Protein AF-A0A2V9S8W5-F1 (afdb_monomer)

Radius of gyration: 25.2 Å; Cα contacts (8 Å, |Δi|>4): 32; chains: 1; bounding box: 40×36×86 Å

Foldseek 3Di:
DDDDDPLNVVCVVLVVVQVVVCVVVVHDDHPDDPDDDDDDDDPPDDPVVVLVVQLCPCCVVVVDVGSLPVPPDPPNPPPPPDPPDDPDDDDDDDDDDD

pLDDT: mean 82.01, std 21.28, range [35.41, 98.25]

Sequence (98 aa):
MEVCSLAEITDAVKGASAHKINKILGRKGKVWQTESFDHVLRCSESLDQKIEYIRQNPVRRGLVSNWEDYSWIWPKQCVEHGTAELRSAGQPGAAVPT

Secondary structure (DSSP, 8-state):
-----HHHHHHHHHHHHHHHHHHHTT--S--S-S-----PPPTTS-HHHHHHHHHHHHHHTTS-SSGGG-TT-SSPP---------------------

Mean predicted aligned error: 11.45 Å

Solvent-accessible surface area (backbone atoms only — not comparable to full-atom values): 6808 Å² total; per-residue (Å²): 130,89,84,81,51,72,65,60,56,50,49,52,53,53,50,58,50,37,54,52,51,27,62,75,69,76,50,87,81,85,75,67,74,88,77,80,92,84,81,85,83,49,94,91,53,59,66,66,62,52,53,49,52,61,48,42,44,46,33,78,69,67,76,36,91,48,46,86,74,42,89,85,53,80,83,64,77,76,76,74,76,71,86,78,78,83,81,84,81,83,83,90,82,81,89,80,91,133

Structure (mmCIF, N/CA/C/O backbone):
data_AF-A0A2V9S8W5-F1
#
_entry.id   AF-A0A2V9S8W5-F1
#
loop_
_atom_site.group_PDB
_atom_site.id
_atom_site.type_symbol
_atom_site.label_atom_id
_atom_site.label_alt_id
_atom_site.label_comp_id
_atom_site.label_asym_id
_atom_site.label_entity_id
_atom_site.label_seq_id
_atom_site.pdbx_PDB_ins_code
_atom_site.Cartn_x
_atom_site.Cartn_y
_atom_site.Cartn_z
_atom_site.occupancy
_atom_site.B_iso_or_equiv
_atom_site.auth_seq_id
_atom_site.auth_comp_id
_atom_site.auth_asym_id
_atom_site.auth_atom_id
_atom_site.pdbx_PDB_model_num
ATOM 1 N N . MET A 1 1 ? 12.820 20.926 6.478 1.00 63.66 1 MET A N 1
ATOM 2 C CA . MET A 1 1 ? 11.902 20.029 5.750 1.00 63.66 1 MET A CA 1
ATOM 3 C C . MET A 1 1 ? 11.835 18.767 6.581 1.00 63.66 1 MET A C 1
ATOM 5 O O . MET A 1 1 ? 12.884 18.194 6.843 1.00 63.66 1 MET A O 1
ATOM 9 N N . GLU A 1 2 ? 10.671 18.449 7.133 1.00 83.38 2 GLU A N 1
ATOM 10 C CA . GLU A 1 2 ? 10.505 17.254 7.963 1.00 83.38 2 GLU A CA 1
ATOM 11 C C . GLU A 1 2 ? 10.548 16.022 7.049 1.00 83.38 2 GLU A C 1
ATOM 13 O O . GLU A 1 2 ? 9.943 16.030 5.976 1.00 83.38 2 GLU A O 1
ATOM 18 N N . VAL A 1 3 ? 11.344 15.017 7.414 1.00 86.81 3 VAL A N 1
ATOM 19 C CA . VAL A 1 3 ? 11.533 13.799 6.617 1.00 86.81 3 VAL A CA 1
ATOM 20 C C . VAL A 1 3 ? 10.692 12.702 7.251 1.00 86.81 3 VAL A C 1
ATOM 22 O O . VAL A 1 3 ? 10.997 12.272 8.357 1.00 86.81 3 VAL A O 1
ATOM 25 N N . CYS A 1 4 ? 9.652 12.252 6.551 1.00 90.75 4 CYS A N 1
ATOM 26 C CA . CYS A 1 4 ? 8.865 11.094 6.967 1.00 90.75 4 CYS A CA 1
ATOM 27 C C . CYS A 1 4 ? 9.476 9.810 6.401 1.00 90.75 4 CYS A C 1
ATOM 29 O O . CYS A 1 4 ? 9.817 9.725 5.218 1.00 90.75 4 CYS A O 1
ATOM 31 N N . SER A 1 5 ? 9.575 8.792 7.241 1.00 93.81 5 SER A N 1
ATOM 32 C CA . SER A 1 5 ? 9.940 7.437 6.852 1.00 93.81 5 SER A CA 1
ATOM 33 C C . SER A 1 5 ? 8.809 6.745 6.082 1.00 93.81 5 SER A C 1
ATOM 35 O O . SER A 1 5 ? 7.626 7.072 6.209 1.00 93.81 5 SER A O 1
ATOM 37 N N . LEU A 1 6 ? 9.164 5.717 5.308 1.00 93.00 6 LEU A N 1
ATOM 38 C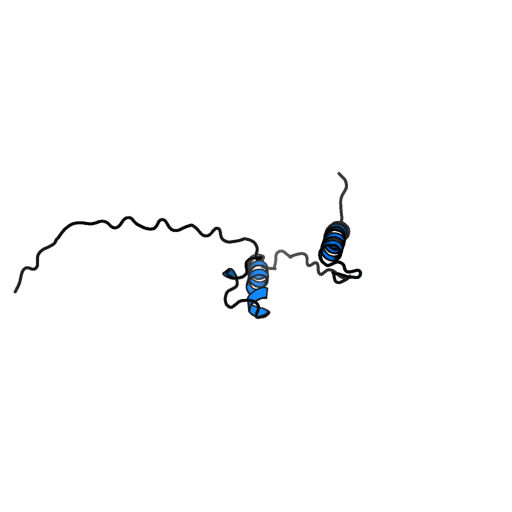 CA . LEU A 1 6 ? 8.184 4.874 4.617 1.00 93.00 6 LEU A CA 1
ATOM 39 C C . LEU A 1 6 ? 7.223 4.179 5.597 1.00 93.00 6 LEU A C 1
ATOM 41 O O . LEU A 1 6 ? 6.046 3.989 5.277 1.00 93.00 6 LEU A O 1
ATOM 45 N N . ALA A 1 7 ? 7.714 3.828 6.787 1.00 92.56 7 ALA A N 1
ATOM 46 C CA . ALA A 1 7 ? 6.916 3.211 7.838 1.00 92.56 7 ALA A CA 1
ATOM 47 C C . ALA A 1 7 ? 5.812 4.159 8.322 1.00 92.56 7 ALA A C 1
ATOM 49 O O . ALA A 1 7 ? 4.650 3.765 8.344 1.00 92.56 7 ALA A O 1
ATOM 50 N N . GLU A 1 8 ? 6.141 5.423 8.605 1.00 94.31 8 GLU A N 1
ATOM 51 C CA . GLU A 1 8 ? 5.162 6.432 9.037 1.00 94.31 8 GLU A CA 1
ATOM 52 C C . GLU A 1 8 ? 4.091 6.683 7.971 1.00 94.31 8 GLU A C 1
ATOM 54 O O . GLU A 1 8 ? 2.900 6.737 8.277 1.00 94.31 8 GLU A O 1
ATOM 59 N N . ILE A 1 9 ? 4.497 6.771 6.701 1.00 94.81 9 ILE A N 1
ATOM 60 C CA . ILE A 1 9 ? 3.565 6.953 5.580 1.00 94.81 9 ILE A CA 1
ATOM 61 C C . ILE A 1 9 ? 2.624 5.747 5.466 1.00 94.81 9 ILE A C 1
ATOM 63 O O . ILE A 1 9 ? 1.407 5.902 5.338 1.00 94.81 9 ILE A O 1
ATOM 67 N N . THR A 1 10 ? 3.178 4.535 5.523 1.00 95.81 10 THR A N 1
ATOM 68 C CA . THR A 1 10 ? 2.398 3.298 5.403 1.00 95.81 10 THR A CA 1
ATOM 69 C C . THR A 1 10 ? 1.428 3.144 6.568 1.00 95.81 10 THR A C 1
ATOM 71 O O . THR A 1 10 ? 0.273 2.768 6.353 1.00 95.81 10 THR A O 1
ATOM 74 N N . ASP A 1 11 ? 1.859 3.472 7.785 1.00 94.19 11 ASP A N 1
ATOM 75 C CA . ASP A 1 11 ? 1.028 3.376 8.982 1.00 94.19 11 ASP A CA 1
ATOM 76 C C . ASP A 1 11 ? -0.115 4.400 8.953 1.00 94.19 11 ASP A C 1
ATOM 78 O O . ASP A 1 11 ? -1.270 4.051 9.207 1.00 94.19 11 ASP A O 1
ATOM 82 N N . ALA A 1 12 ? 0.154 5.626 8.490 1.00 95.56 12 ALA A N 1
ATOM 83 C CA . ALA A 1 12 ? -0.877 6.638 8.275 1.00 95.56 12 ALA A CA 1
ATOM 84 C C . ALA A 1 12 ? -1.941 6.175 7.260 1.00 95.56 12 ALA A C 1
ATOM 86 O O . ALA A 1 12 ? -3.146 6.288 7.516 1.00 95.56 12 ALA A O 1
ATOM 87 N N . VAL A 1 13 ? -1.521 5.600 6.126 1.00 96.75 13 VAL A N 1
ATOM 88 C CA . VAL A 1 13 ? -2.439 5.083 5.096 1.00 96.75 13 VAL A CA 1
ATOM 89 C C . VAL A 1 13 ? -3.250 3.895 5.620 1.00 96.75 13 VAL A C 1
ATOM 91 O O . VAL A 1 13 ? -4.479 3.871 5.469 1.00 96.75 13 VAL A O 1
ATOM 94 N N . LYS A 1 14 ? -2.600 2.914 6.261 1.00 96.44 14 LYS A N 1
ATOM 95 C CA . LYS A 1 14 ? -3.259 1.730 6.836 1.00 96.44 14 LYS A CA 1
ATOM 96 C C . LYS A 1 14 ? -4.242 2.126 7.941 1.00 96.44 14 LYS A C 1
ATOM 98 O O . LYS A 1 14 ? -5.383 1.663 7.926 1.00 96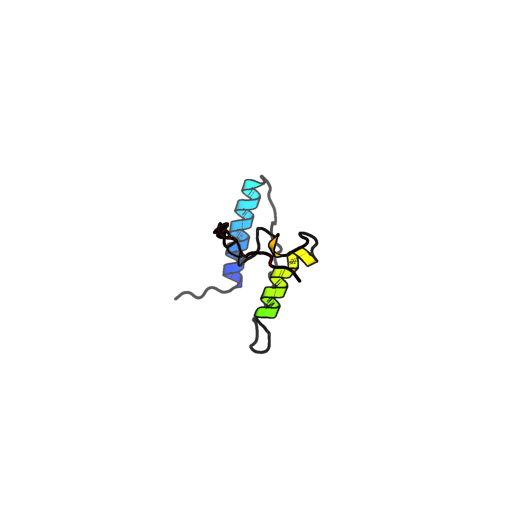.44 14 LYS A O 1
ATOM 103 N N . GLY A 1 15 ? -3.844 3.005 8.858 1.00 96.44 15 GLY A N 1
ATOM 104 C CA . GLY A 1 15 ? -4.678 3.473 9.964 1.00 96.44 15 GLY A CA 1
ATOM 105 C C . GLY A 1 15 ? -5.920 4.211 9.471 1.00 96.44 15 GLY A C 1
ATOM 106 O O . GLY A 1 15 ? -7.050 3.807 9.765 1.00 96.44 15 GLY A O 1
ATOM 107 N N . ALA A 1 16 ? -5.734 5.240 8.639 1.00 97.69 16 ALA A N 1
ATOM 108 C CA . ALA A 1 16 ? -6.841 6.040 8.118 1.00 97.69 16 ALA A CA 1
ATOM 109 C C . ALA A 1 16 ? -7.850 5.196 7.319 1.00 97.69 16 ALA A C 1
ATOM 111 O O . ALA A 1 16 ? -9.066 5.351 7.478 1.00 97.69 16 ALA A O 1
ATOM 112 N N . SER A 1 17 ? -7.362 4.279 6.478 1.00 97.69 17 SER A N 1
ATOM 113 C CA . SER A 1 17 ? -8.225 3.385 5.701 1.00 97.69 17 SER A CA 1
ATOM 114 C C . SER A 1 17 ? -8.930 2.344 6.577 1.00 97.69 17 SER A C 1
ATOM 116 O O . SER A 1 17 ? -10.135 2.154 6.417 1.00 97.69 17 SER A O 1
ATOM 118 N N . ALA A 1 18 ? -8.248 1.730 7.551 1.00 97.69 18 ALA A N 1
ATOM 119 C CA . ALA A 1 18 ? -8.857 0.760 8.463 1.00 97.69 18 ALA A CA 1
ATOM 120 C C . ALA A 1 18 ? -10.007 1.373 9.271 1.00 97.69 18 ALA A C 1
ATOM 122 O O . ALA A 1 18 ? -11.070 0.760 9.387 1.00 97.69 18 ALA A O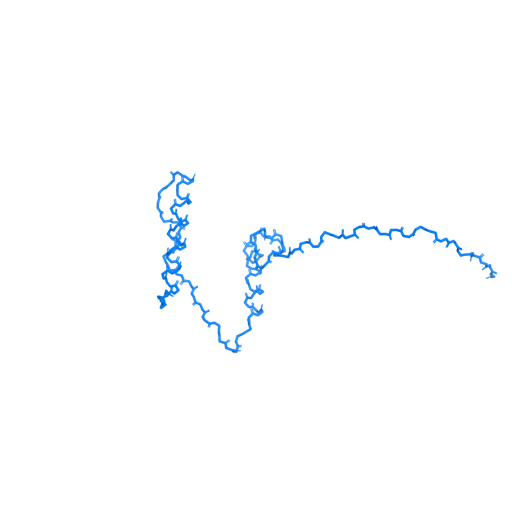 1
ATOM 123 N N . HIS A 1 19 ? -9.832 2.599 9.778 1.00 97.50 19 HIS A N 1
ATOM 124 C CA . HIS A 1 19 ? -10.891 3.316 10.490 1.00 97.50 19 HIS A CA 1
ATOM 125 C C . HIS A 1 19 ? -12.116 3.560 9.604 1.00 97.50 19 HIS A C 1
ATOM 127 O O . HIS A 1 19 ? -13.241 3.280 10.024 1.00 97.50 19 HIS A O 1
ATOM 133 N N . LYS A 1 20 ? -11.910 4.030 8.366 1.00 98.12 20 LYS A N 1
ATOM 134 C CA . LYS A 1 20 ? -13.004 4.263 7.408 1.00 98.12 20 LYS A CA 1
ATOM 135 C C . LYS A 1 20 ? -13.719 2.964 7.033 1.00 98.12 20 LYS A C 1
ATOM 137 O O . LYS A 1 20 ? -14.943 2.919 7.091 1.00 98.12 20 LYS A O 1
ATOM 142 N N . ILE A 1 21 ? -12.971 1.905 6.716 1.00 98.19 21 ILE A N 1
ATOM 143 C CA . ILE A 1 21 ? -13.520 0.590 6.352 1.00 98.19 21 ILE A CA 1
ATOM 144 C C . ILE A 1 21 ? -14.359 0.022 7.498 1.00 98.19 21 ILE A C 1
ATOM 146 O O . ILE A 1 21 ? -15.495 -0.391 7.286 1.00 98.19 21 ILE A O 1
ATOM 150 N N . ASN A 1 22 ? -13.836 0.039 8.724 1.00 98.25 22 ASN A N 1
ATOM 151 C CA . ASN A 1 22 ? -14.559 -0.463 9.891 1.00 98.25 22 ASN A CA 1
ATOM 152 C C . ASN A 1 22 ? -15.835 0.334 10.176 1.00 98.25 22 ASN A C 1
ATOM 154 O O . ASN A 1 22 ? -16.867 -0.264 10.474 1.00 98.25 22 ASN A O 1
ATOM 158 N N . LYS A 1 23 ? -15.790 1.664 10.016 1.00 98.06 23 LYS A N 1
ATOM 159 C CA . LYS A 1 23 ? -16.971 2.524 10.149 1.00 98.06 23 LYS A CA 1
ATOM 160 C C . LYS A 1 23 ? -18.043 2.189 9.107 1.00 98.06 23 LYS A C 1
ATOM 162 O O . LYS A 1 23 ? -19.204 2.070 9.476 1.00 98.06 23 LYS A O 1
ATOM 167 N N . ILE A 1 24 ? -17.659 2.017 7.839 1.00 98.25 24 ILE A N 1
ATOM 168 C CA . ILE A 1 24 ? -18.587 1.683 6.742 1.00 98.25 24 ILE A CA 1
ATOM 169 C C . ILE A 1 24 ? -19.203 0.294 6.941 1.00 98.25 24 ILE A C 1
ATOM 171 O O . ILE A 1 24 ? -20.396 0.116 6.733 1.00 98.25 24 ILE A O 1
ATOM 175 N N . LEU A 1 25 ? -18.403 -0.683 7.374 1.00 98.00 25 LEU A N 1
ATOM 176 C CA . LEU A 1 25 ? -18.847 -2.066 7.562 1.00 98.00 25 LEU A C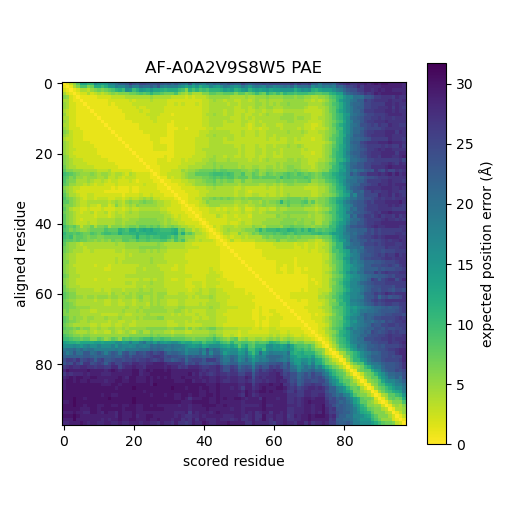A 1
ATOM 177 C C . LEU A 1 25 ? -19.506 -2.327 8.928 1.00 98.00 25 LEU A C 1
ATOM 179 O O . LEU A 1 25 ? -19.858 -3.468 9.213 1.00 98.00 25 LEU A O 1
ATOM 183 N N . GLY A 1 26 ? -19.625 -1.318 9.800 1.00 97.50 26 GLY A N 1
ATOM 184 C CA . GLY A 1 26 ? -20.195 -1.474 11.143 1.00 97.50 26 GLY A CA 1
ATOM 185 C C . GLY A 1 26 ? -19.430 -2.453 12.045 1.00 97.50 26 GLY A C 1
ATOM 186 O O . GLY A 1 26 ? -20.006 -3.008 12.978 1.00 97.50 26 GLY A O 1
ATOM 187 N N . ARG A 1 27 ? -18.139 -2.692 11.777 1.00 96.56 27 ARG A N 1
ATOM 188 C CA . ARG A 1 27 ? -17.318 -3.688 12.486 1.00 96.56 27 ARG A CA 1
ATOM 189 C C . ARG A 1 27 ? -16.162 -3.046 13.248 1.00 96.56 27 ARG A C 1
ATOM 191 O O . ARG A 1 27 ? -15.826 -1.883 13.043 1.00 96.56 27 ARG A O 1
ATOM 198 N N . LYS A 1 28 ? -15.516 -3.825 14.115 1.00 94.19 28 LYS A N 1
ATOM 199 C CA . LYS A 1 28 ? -14.281 -3.448 14.823 1.00 94.19 28 LYS A CA 1
ATOM 200 C C . LYS A 1 28 ? -13.211 -4.514 14.596 1.00 94.19 28 LYS A C 1
ATOM 202 O O . LYS A 1 28 ? -13.541 -5.677 14.390 1.00 94.19 28 LYS A O 1
ATOM 207 N N . GLY A 1 29 ? -11.941 -4.117 14.659 1.00 94.31 29 GLY A N 1
ATOM 208 C CA . GLY A 1 29 ? -10.800 -5.032 14.569 1.00 94.31 29 GLY A CA 1
ATOM 209 C C . GLY A 1 29 ? -9.781 -4.652 13.497 1.00 94.31 29 GLY A C 1
ATOM 210 O O . GLY A 1 29 ? -9.881 -3.602 12.858 1.00 94.31 29 GLY A O 1
ATOM 211 N N . LYS A 1 30 ? -8.776 -5.516 13.324 1.00 95.50 30 LYS A N 1
ATOM 212 C CA . LYS A 1 30 ? -7.703 -5.325 12.342 1.00 95.50 30 LYS A CA 1
ATOM 213 C C . LYS A 1 30 ? -8.240 -5.527 10.923 1.00 95.50 30 LYS A C 1
ATOM 215 O O . LYS A 1 30 ? -8.878 -6.535 10.639 1.00 95.50 30 LYS A O 1
ATOM 220 N N . VAL A 1 31 ? -7.966 -4.562 10.046 1.00 97.38 31 VAL A N 1
ATOM 221 C CA . VAL A 1 31 ? -8.260 -4.661 8.605 1.00 97.38 31 VAL A CA 1
ATOM 222 C C . VAL A 1 31 ? -7.019 -5.093 7.831 1.00 97.38 31 VAL A C 1
ATOM 224 O O . VAL A 1 31 ? -7.107 -5.949 6.958 1.00 97.38 31 VAL A O 1
ATOM 227 N N . TRP A 1 32 ? -5.866 -4.521 8.174 1.00 97.12 32 TRP A N 1
ATOM 228 C CA . TRP A 1 32 ? -4.596 -4.771 7.501 1.00 97.12 32 TRP A CA 1
ATOM 229 C C . TRP A 1 32 ? -3.702 -5.711 8.305 1.00 97.12 32 TRP A C 1
ATOM 231 O O . TRP A 1 32 ?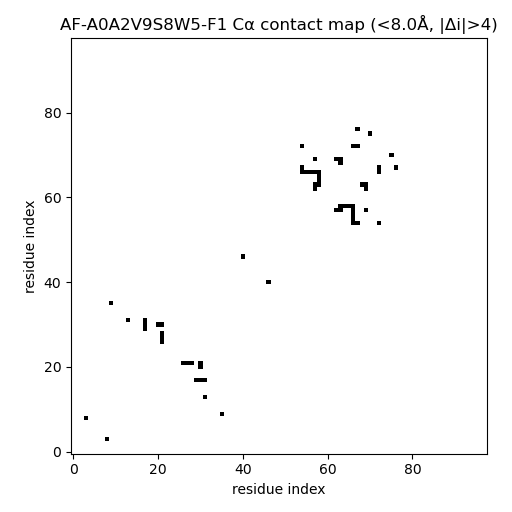 -3.797 -5.781 9.534 1.00 97.12 32 TRP A O 1
ATOM 241 N N . GLN A 1 33 ? -2.800 -6.400 7.605 1.00 95.06 33 GLN A N 1
ATOM 242 C CA . GLN A 1 33 ? -1.671 -7.075 8.240 1.00 95.06 33 GLN A CA 1
ATOM 243 C C . GLN A 1 33 ? -0.723 -6.042 8.864 1.00 95.06 33 GLN A C 1
ATOM 245 O O . GLN A 1 33 ? -0.558 -4.937 8.331 1.00 95.06 33 GLN A O 1
ATOM 250 N N . THR A 1 34 ? -0.127 -6.412 10.003 1.00 90.00 34 THR A N 1
ATOM 251 C CA . THR A 1 34 ? 0.800 -5.553 10.751 1.00 90.00 34 THR A CA 1
ATOM 252 C C . THR A 1 34 ? 2.010 -5.207 9.888 1.00 90.00 34 THR A C 1
ATOM 254 O O . THR A 1 34 ? 2.230 -4.034 9.597 1.00 90.00 34 THR A O 1
ATOM 257 N N . GLU A 1 35 ? 2.692 -6.218 9.359 1.00 90.25 35 GLU A N 1
ATOM 258 C CA . GLU A 1 35 ? 3.877 -6.014 8.530 1.00 90.25 35 GLU A CA 1
ATOM 259 C C . GLU A 1 35 ? 3.544 -5.400 7.161 1.00 90.25 35 GLU A C 1
ATOM 261 O O . GLU A 1 35 ? 2.449 -5.561 6.602 1.00 90.25 35 GLU A O 1
ATOM 266 N N . SER A 1 36 ? 4.499 -4.651 6.620 1.00 90.38 36 SER A N 1
ATOM 267 C CA . SER A 1 36 ? 4.532 -4.210 5.225 1.00 90.38 36 SER A CA 1
ATOM 268 C C . SER A 1 36 ? 5.725 -4.843 4.529 1.00 90.38 36 SER A C 1
ATOM 270 O O . SER A 1 3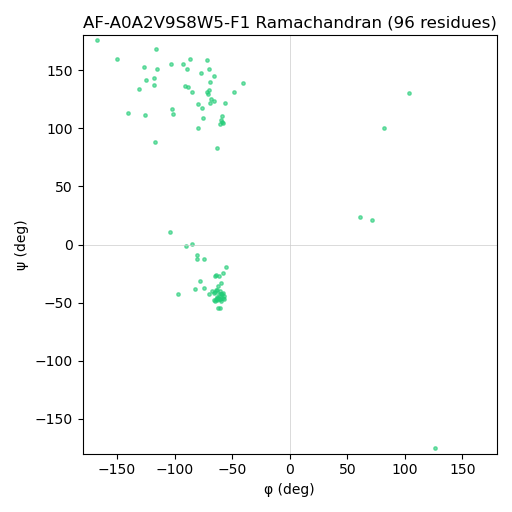6 ? 6.734 -5.132 5.159 1.00 90.38 36 SER A O 1
ATOM 272 N N . PHE A 1 37 ? 5.598 -5.061 3.225 1.00 91.69 37 PHE A N 1
ATOM 273 C CA . PHE A 1 37 ? 6.724 -5.453 2.395 1.00 91.69 37 PHE A CA 1
ATOM 274 C C . PHE A 1 37 ? 7.206 -4.231 1.621 1.00 91.69 37 PHE A C 1
ATOM 276 O O . PHE A 1 37 ? 6.463 -3.689 0.800 1.00 91.69 37 PHE A O 1
ATOM 283 N N . ASP A 1 38 ? 8.439 -3.822 1.878 1.00 91.06 38 ASP A N 1
ATOM 284 C CA . ASP A 1 38 ? 9.152 -2.807 1.120 1.00 91.06 38 ASP A CA 1
ATOM 285 C C . ASP A 1 38 ? 10.399 -3.416 0.471 1.00 91.06 38 ASP A C 1
ATOM 287 O O . ASP A 1 38 ? 11.109 -4.233 1.054 1.00 91.06 38 ASP A O 1
ATOM 291 N N . HIS A 1 39 ? 10.634 -3.053 -0.790 1.00 91.38 39 HIS A N 1
ATOM 292 C CA . HIS A 1 39 ? 11.800 -3.500 -1.545 1.00 91.38 39 HIS A CA 1
ATOM 293 C C . HIS A 1 39 ? 12.325 -2.347 -2.388 1.00 91.38 39 HIS A C 1
ATOM 295 O O . HIS A 1 39 ? 11.663 -1.892 -3.323 1.00 91.38 39 HIS A O 1
ATOM 301 N N . VAL A 1 40 ? 13.524 -1.877 -2.053 1.00 91.88 40 VAL A N 1
ATOM 302 C CA . VAL A 1 40 ? 14.214 -0.837 -2.820 1.00 91.88 40 VAL A CA 1
ATOM 303 C C . VAL A 1 40 ? 14.782 -1.459 -4.089 1.00 91.88 40 VAL A C 1
ATOM 305 O O . VAL A 1 40 ? 15.647 -2.335 -4.021 1.00 91.88 40 VAL A O 1
ATOM 308 N N . LEU A 1 41 ? 14.313 -0.986 -5.245 1.00 92.56 41 LEU A N 1
ATOM 309 C CA . LEU A 1 41 ? 14.825 -1.437 -6.535 1.00 92.56 41 LEU A CA 1
ATOM 310 C C . LEU A 1 41 ? 16.262 -0.968 -6.736 1.00 92.56 41 LEU A C 1
ATOM 312 O O . LEU A 1 41 ? 16.566 0.223 -6.660 1.00 92.56 41 LEU A O 1
ATOM 316 N N . ARG A 1 42 ? 17.146 -1.926 -7.007 1.00 92.38 42 ARG A N 1
ATOM 317 C CA . ARG A 1 42 ? 18.545 -1.658 -7.361 1.00 92.38 42 ARG A CA 1
ATOM 318 C C . ARG A 1 42 ? 18.671 -1.415 -8.862 1.00 92.38 42 ARG A C 1
ATOM 320 O O . ARG A 1 42 ? 17.847 -1.892 -9.632 1.00 92.38 42 ARG A O 1
ATOM 327 N N . CYS A 1 43 ? 19.752 -0.767 -9.300 1.00 89.75 43 CYS A N 1
ATOM 328 C CA . CYS A 1 43 ? 19.986 -0.480 -10.724 1.00 89.75 43 CYS A CA 1
ATOM 329 C C . CYS A 1 43 ? 20.022 -1.728 -11.624 1.00 89.75 43 CYS A C 1
ATOM 331 O O . CYS A 1 43 ? 19.786 -1.625 -12.821 1.00 89.75 43 CYS A O 1
ATOM 333 N N . SER A 1 44 ? 20.338 -2.900 -11.068 1.00 88.44 44 SER A N 1
ATOM 334 C CA . SER A 1 44 ? 20.337 -4.172 -11.797 1.00 88.44 44 SER A CA 1
ATOM 335 C C . SER A 1 44 ? 18.945 -4.795 -11.948 1.00 88.44 44 SER A C 1
ATOM 337 O O . SER A 1 44 ? 18.794 -5.770 -12.677 1.00 88.44 44 SER A O 1
ATOM 339 N N . GLU A 1 45 ? 17.940 -4.302 -11.224 1.00 88.75 45 GLU A N 1
ATOM 340 C CA . GLU A 1 45 ? 16.565 -4.783 -11.325 1.00 88.75 45 GLU A CA 1
ATOM 341 C C . GLU A 1 45 ? 15.791 -3.968 -12.361 1.00 88.75 45 GLU A C 1
ATOM 343 O O . GLU A 1 45 ? 15.855 -2.741 -12.393 1.00 88.75 45 GLU A O 1
ATOM 348 N N . SER A 1 46 ? 15.013 -4.654 -13.198 1.00 92.00 46 SER A N 1
ATOM 349 C CA . SER A 1 46 ? 14.159 -3.992 -14.181 1.00 92.00 46 SER A CA 1
ATOM 350 C C . SER A 1 46 ? 12.877 -3.484 -13.521 1.00 92.00 46 SER A C 1
ATOM 352 O O . SER A 1 46 ? 12.089 -4.265 -12.979 1.00 92.00 46 SER A O 1
ATOM 354 N N . LEU A 1 47 ? 12.647 -2.171 -13.606 1.00 91.38 47 LEU A N 1
ATOM 355 C CA . LEU A 1 47 ? 11.384 -1.548 -13.210 1.00 91.38 47 LEU A CA 1
ATOM 356 C C . LEU A 1 47 ? 10.206 -2.134 -14.005 1.00 91.38 47 LEU A C 1
ATOM 358 O O . LEU A 1 47 ? 9.179 -2.469 -13.416 1.00 91.38 47 LEU A O 1
ATOM 362 N N . ASP A 1 48 ? 10.385 -2.340 -15.310 1.00 91.44 48 ASP A N 1
ATOM 363 C CA . ASP A 1 48 ? 9.353 -2.881 -16.200 1.00 91.44 48 ASP A CA 1
ATOM 364 C C . ASP A 1 48 ? 8.912 -4.284 -15.780 1.00 91.44 48 ASP A C 1
ATOM 366 O O . ASP A 1 48 ? 7.718 -4.577 -15.752 1.00 91.44 48 ASP A O 1
ATOM 370 N N . GLN A 1 49 ? 9.850 -5.135 -15.350 1.00 92.75 49 GLN A N 1
ATOM 371 C CA . GLN A 1 49 ? 9.514 -6.460 -14.820 1.00 92.75 49 GLN A CA 1
ATOM 372 C C . GLN A 1 49 ? 8.648 -6.379 -13.554 1.00 92.75 49 GLN A C 1
ATOM 374 O O . GLN A 1 49 ? 7.766 -7.215 -13.357 1.00 92.75 49 GLN A O 1
ATOM 379 N N . LYS A 1 50 ? 8.869 -5.385 -12.683 1.00 92.69 50 LYS A N 1
ATOM 380 C CA . LYS A 1 50 ? 8.050 -5.198 -11.472 1.00 92.69 50 LYS A CA 1
ATOM 381 C C . LYS A 1 50 ? 6.677 -4.624 -11.806 1.00 92.69 50 LYS A C 1
ATOM 383 O O . LYS A 1 50 ? 5.691 -5.046 -11.207 1.00 92.69 50 LYS A O 1
ATOM 388 N N . ILE A 1 51 ? 6.602 -3.710 -12.772 1.00 92.00 51 ILE A N 1
ATOM 389 C CA . ILE A 1 51 ? 5.327 -3.200 -13.288 1.00 92.00 51 ILE A CA 1
ATOM 390 C C . ILE A 1 51 ? 4.511 -4.354 -13.876 1.00 92.00 51 ILE A C 1
ATOM 392 O O . ILE A 1 51 ? 3.343 -4.514 -13.524 1.00 92.00 51 ILE A O 1
ATOM 396 N N . GLU A 1 52 ? 5.131 -5.202 -14.6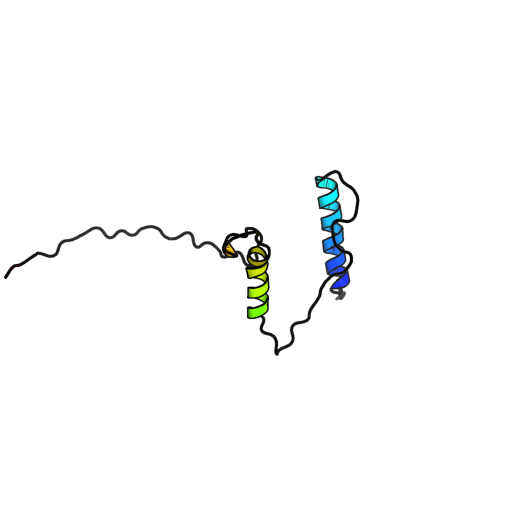95 1.00 93.06 52 GLU A N 1
ATOM 397 C CA . GLU A 1 52 ? 4.467 -6.369 -15.276 1.00 93.06 52 GLU A CA 1
ATOM 398 C C . GLU A 1 52 ? 4.035 -7.372 -14.201 1.00 93.06 52 GLU A C 1
ATOM 400 O O . GLU A 1 52 ? 2.918 -7.885 -14.235 1.00 93.06 52 GLU A O 1
ATOM 405 N N . TYR A 1 53 ? 4.859 -7.586 -13.171 1.00 93.75 53 TYR A N 1
ATOM 406 C CA . TYR A 1 53 ? 4.468 -8.392 -12.014 1.00 93.75 53 TYR A CA 1
ATOM 407 C C . TYR A 1 53 ? 3.200 -7.848 -11.336 1.00 93.75 53 TYR A C 1
ATOM 409 O O . TYR A 1 53 ? 2.284 -8.617 -11.041 1.00 93.75 53 TYR A O 1
ATOM 417 N N . ILE A 1 54 ? 3.125 -6.533 -11.095 1.00 93.56 54 ILE A N 1
ATOM 418 C CA . ILE A 1 54 ? 1.957 -5.890 -10.473 1.00 93.56 54 ILE A CA 1
ATOM 419 C C . ILE A 1 54 ? 0.721 -6.057 -11.360 1.00 93.56 54 ILE A C 1
ATOM 421 O O . ILE A 1 54 ? -0.332 -6.440 -10.846 1.00 93.56 54 ILE A O 1
ATOM 425 N N . ARG A 1 55 ? 0.860 -5.835 -12.675 1.00 94.12 55 ARG A N 1
ATOM 426 C CA . ARG A 1 55 ? -0.211 -6.034 -13.661 1.00 94.12 55 ARG A CA 1
ATOM 427 C C . ARG A 1 55 ? -0.729 -7.459 -13.647 1.00 94.12 55 ARG A C 1
ATOM 429 O O . ARG A 1 55 ? -1.928 -7.649 -13.567 1.00 94.12 55 ARG A O 1
ATOM 436 N N . GLN A 1 56 ? 0.142 -8.461 -13.627 1.00 96.19 56 GLN A N 1
ATOM 437 C CA . GLN A 1 56 ? -0.276 -9.862 -13.716 1.00 96.19 56 GLN A CA 1
ATOM 438 C C . GLN A 1 56 ? -0.782 -10.461 -12.396 1.00 96.19 56 GLN A C 1
ATOM 440 O O . GLN A 1 56 ? -1.330 -11.564 -12.392 1.00 96.19 56 GLN A O 1
ATOM 445 N N . ASN A 1 57 ? -0.638 -9.778 -11.257 1.00 96.44 57 ASN A N 1
ATOM 446 C CA . ASN A 1 57 ? -1.086 -10.310 -9.965 1.00 96.44 57 ASN A CA 1
ATOM 447 C C . ASN A 1 57 ? -2.585 -10.674 -9.910 1.00 96.44 57 ASN A C 1
ATOM 449 O O . ASN A 1 57 ? -2.887 -11.755 -9.402 1.00 96.44 57 ASN A O 1
ATOM 453 N N . PRO A 1 58 ? -3.529 -9.863 -10.426 1.00 96.25 58 PRO A N 1
ATOM 454 C CA . PRO A 1 58 ? -4.940 -10.233 -10.505 1.00 96.25 58 PRO A CA 1
ATOM 455 C C . PRO A 1 58 ? -5.178 -11.518 -11.308 1.00 96.25 58 PRO A C 1
ATOM 457 O O . PRO A 1 58 ? -5.928 -12.377 -10.848 1.00 96.25 58 PRO A O 1
ATOM 460 N N . VAL A 1 59 ? -4.485 -11.696 -12.440 1.00 97.38 59 VAL A N 1
ATOM 461 C CA . VAL A 1 59 ? -4.574 -12.909 -13.275 1.00 97.38 59 VAL A CA 1
ATOM 462 C C . VAL A 1 59 ? -4.035 -14.121 -12.519 1.00 97.38 59 VAL A C 1
ATOM 464 O O . VAL A 1 59 ? -4.710 -15.137 -12.381 1.00 97.38 59 VAL A O 1
ATOM 467 N N . ARG A 1 60 ? -2.850 -13.992 -11.912 1.00 97.56 60 ARG A N 1
ATOM 468 C CA . ARG A 1 60 ? -2.223 -15.052 -11.102 1.00 97.56 60 ARG A CA 1
ATOM 469 C C . ARG A 1 60 ? -3.048 -15.453 -9.882 1.00 97.56 60 ARG A C 1
ATOM 471 O O . ARG A 1 60 ? -2.913 -16.572 -9.396 1.00 97.56 60 ARG A O 1
ATOM 478 N N . ARG A 1 61 ? -3.867 -14.538 -9.358 1.00 97.00 61 ARG A N 1
ATOM 479 C CA . ARG A 1 61 ? -4.794 -14.786 -8.243 1.00 97.00 61 ARG A CA 1
ATOM 480 C C . ARG A 1 61 ? -6.173 -15.262 -8.711 1.00 97.00 61 ARG A C 1
ATOM 482 O O . ARG A 1 61 ? -7.010 -15.529 -7.856 1.00 97.00 61 ARG A O 1
ATOM 489 N N . GLY A 1 62 ? -6.401 -15.380 -10.021 1.00 97.25 62 GLY A N 1
ATOM 490 C CA . GLY A 1 62 ? -7.661 -15.839 -10.606 1.00 97.25 62 GLY A CA 1
ATOM 491 C C . GLY A 1 62 ? -8.808 -14.834 -10.492 1.00 97.25 62 GLY A C 1
ATOM 492 O O . GLY A 1 62 ? -9.966 -15.233 -10.534 1.00 97.25 62 GLY A O 1
ATOM 493 N N . LEU A 1 63 ? -8.507 -13.543 -10.307 1.00 96.62 63 LEU A N 1
ATOM 494 C CA . LEU A 1 63 ? -9.526 -12.493 -10.196 1.00 96.62 63 LEU A CA 1
ATOM 495 C C . LEU A 1 63 ? -10.102 -12.092 -11.561 1.00 96.62 63 LEU A C 1
ATOM 497 O O . LEU A 1 63 ? -11.260 -11.694 -11.636 1.00 96.62 63 LEU A O 1
ATOM 501 N N . VAL A 1 64 ? -9.289 -12.174 -12.617 1.00 96.81 64 VAL A N 1
ATOM 502 C CA . VAL A 1 64 ? -9.618 -11.810 -14.005 1.00 96.81 64 VAL A CA 1
ATOM 503 C C . VAL A 1 64 ? -8.816 -12.683 -14.976 1.00 96.81 64 VAL A C 1
ATOM 505 O O . VAL A 1 64 ? -7.785 -13.235 -14.590 1.00 96.81 64 VAL A O 1
ATOM 508 N N . SER A 1 65 ? -9.266 -12.796 -16.229 1.00 96.81 65 SER A N 1
ATOM 509 C CA . SER A 1 65 ? -8.540 -13.526 -17.281 1.00 96.81 65 SER A CA 1
ATOM 510 C C . SER A 1 65 ? -7.434 -12.688 -17.924 1.00 96.81 65 SER A C 1
ATOM 512 O O . SER A 1 65 ? -6.355 -13.218 -18.173 1.00 96.81 65 SER A O 1
ATOM 514 N N . ASN A 1 66 ? -7.669 -11.388 -18.126 1.00 95.00 66 ASN A N 1
ATOM 515 C CA . ASN A 1 66 ? -6.652 -10.431 -18.556 1.00 95.00 66 ASN A CA 1
ATOM 516 C C . ASN A 1 66 ? -6.479 -9.361 -17.483 1.00 95.00 66 ASN A C 1
ATOM 518 O O . ASN A 1 66 ? -7.444 -8.943 -16.845 1.00 95.00 66 ASN A O 1
ATOM 522 N N . TRP A 1 67 ? -5.251 -8.892 -17.273 1.00 94.38 67 TRP A N 1
ATOM 523 C CA . TRP A 1 67 ? -4.989 -7.897 -16.233 1.00 94.38 67 TRP A CA 1
ATOM 524 C C . TRP A 1 67 ? -5.679 -6.551 -16.497 1.00 94.38 67 TRP A C 1
ATOM 526 O O . TRP A 1 67 ? -6.001 -5.839 -15.547 1.00 94.38 67 TRP A O 1
ATOM 536 N N . GLU A 1 68 ? -5.929 -6.224 -17.766 1.00 92.12 68 GLU A N 1
ATOM 537 C CA . GLU A 1 68 ? -6.624 -5.008 -18.212 1.00 92.12 68 GLU A CA 1
ATOM 538 C C . GLU A 1 68 ? -8.083 -4.965 -17.733 1.00 92.12 68 GLU A C 1
ATOM 540 O O . GLU A 1 68 ? -8.625 -3.888 -17.487 1.00 92.12 68 GLU A O 1
ATOM 545 N N . ASP A 1 69 ? -8.691 -6.131 -17.490 1.00 93.31 69 ASP A N 1
ATOM 546 C CA . ASP A 1 69 ? -10.059 -6.246 -16.974 1.00 93.31 69 ASP A CA 1
ATOM 547 C C . ASP A 1 69 ? -10.145 -5.894 -15.473 1.00 93.31 69 ASP A C 1
ATOM 549 O O . ASP A 1 69 ? -11.2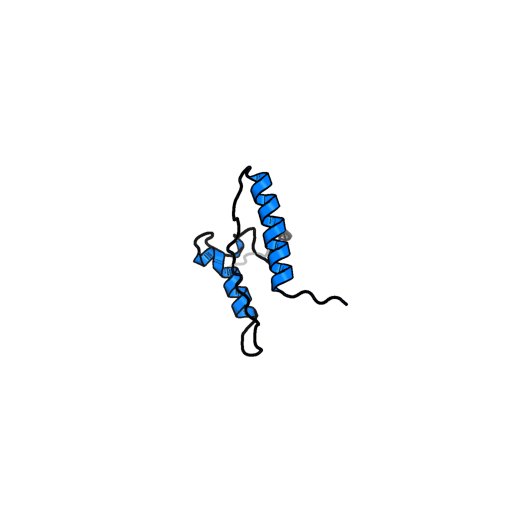32 -5.705 -14.912 1.00 93.31 69 ASP A O 1
ATOM 553 N N . TYR A 1 70 ? -9.005 -5.790 -14.778 1.00 94.44 70 TYR A N 1
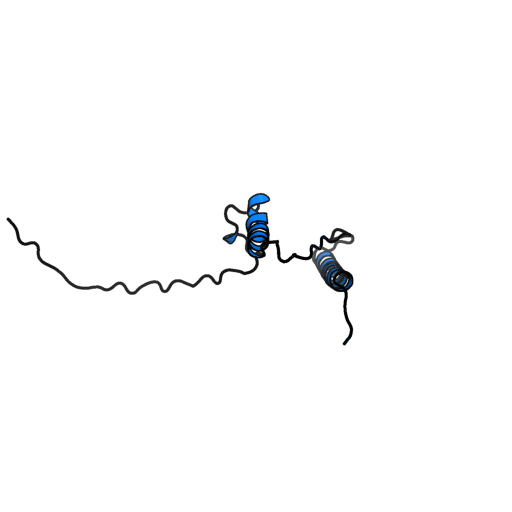ATOM 554 C CA . TYR A 1 70 ? -8.982 -5.463 -13.358 1.00 94.44 70 TYR A CA 1
ATOM 555 C C . TYR A 1 70 ? -9.171 -3.958 -13.130 1.00 94.44 70 TYR A C 1
ATOM 557 O O . TYR A 1 70 ? -8.234 -3.165 -13.190 1.00 94.44 70 TYR A O 1
ATOM 565 N N . SER A 1 71 ? -10.397 -3.564 -12.772 1.00 91.75 71 SER A N 1
ATOM 566 C CA . SER A 1 71 ? -10.820 -2.156 -12.628 1.00 91.75 71 SER A CA 1
ATOM 567 C C . SER A 1 71 ? -9.978 -1.291 -11.673 1.00 91.75 71 SER A C 1
ATOM 569 O O . SER A 1 71 ? -10.042 -0.064 -11.754 1.00 91.75 71 SER A O 1
ATOM 571 N N . TRP A 1 72 ? -9.210 -1.907 -10.770 1.00 91.75 72 TRP A N 1
ATOM 572 C CA . TRP A 1 72 ? -8.409 -1.231 -9.744 1.00 91.75 72 TRP A CA 1
ATOM 573 C C . TRP A 1 72 ? -6.904 -1.195 -10.061 1.00 91.75 72 TRP A C 1
ATOM 575 O O . TRP A 1 72 ? -6.109 -0.880 -9.176 1.00 91.75 72 TRP A O 1
ATOM 585 N N . ILE A 1 73 ? -6.491 -1.549 -11.286 1.00 90.94 73 ILE A N 1
ATOM 586 C CA . ILE A 1 73 ? -5.083 -1.504 -11.700 1.00 90.94 73 ILE A CA 1
ATOM 587 C C . ILE A 1 73 ? -4.621 -0.070 -12.008 1.00 90.94 73 ILE A C 1
ATOM 589 O O . ILE A 1 73 ? -5.385 0.760 -12.504 1.00 90.94 73 ILE A O 1
ATOM 593 N N . TRP A 1 74 ? -3.345 0.213 -11.739 1.00 81.75 74 TRP A N 1
ATOM 594 C CA . TRP A 1 74 ? -2.669 1.446 -12.146 1.00 81.75 74 TRP A CA 1
ATOM 595 C C . TRP A 1 74 ? -1.395 1.119 -12.954 1.00 81.75 74 TRP A C 1
ATOM 597 O O . TRP A 1 74 ? -0.688 0.179 -12.584 1.00 81.75 74 TRP A O 1
ATOM 607 N N . PRO A 1 75 ? -1.056 1.882 -14.014 1.00 74.25 75 PRO A N 1
ATOM 608 C CA . PRO A 1 75 ? -1.873 2.926 -14.626 1.00 74.25 75 PRO A CA 1
ATOM 609 C C . PRO A 1 75 ? -3.082 2.309 -15.326 1.00 74.25 75 PRO A C 1
ATOM 611 O O . PRO A 1 75 ? -2.974 1.270 -15.977 1.00 74.25 75 PRO A O 1
ATOM 614 N N . LYS A 1 76 ? -4.238 2.963 -15.196 1.00 68.94 76 LYS A N 1
ATOM 615 C CA . LYS A 1 76 ? -5.387 2.618 -16.024 1.00 68.94 76 LYS A CA 1
ATOM 616 C C . LYS A 1 76 ? -5.025 3.052 -17.438 1.00 68.94 76 LYS A C 1
ATOM 618 O O . LYS A 1 76 ? -4.696 4.221 -17.636 1.00 68.94 76 LYS A O 1
ATOM 623 N N . GLN A 1 77 ? -5.032 2.132 -18.398 1.00 62.94 77 GLN A N 1
ATOM 624 C CA . GLN A 1 77 ? -4.994 2.549 -19.793 1.00 62.94 77 GLN A CA 1
ATOM 625 C C . GLN A 1 77 ? -6.187 3.486 -19.988 1.00 62.94 77 GLN A C 1
ATOM 627 O O . GLN A 1 77 ? -7.328 3.128 -19.679 1.00 62.94 77 GLN A O 1
ATOM 632 N N . CYS A 1 78 ? -5.922 4.719 -20.416 1.00 49.88 78 CYS A N 1
ATOM 633 C CA . CYS A 1 78 ? -6.977 5.521 -21.001 1.00 49.88 78 CYS A CA 1
ATOM 634 C C . CYS A 1 78 ? -7.462 4.701 -22.187 1.00 49.88 78 CYS A C 1
ATOM 636 O O . CYS A 1 78 ? -6.707 4.499 -23.134 1.00 49.88 78 CYS A O 1
ATOM 638 N N . VAL A 1 79 ? -8.678 4.166 -22.100 1.00 52.12 79 VAL A N 1
ATOM 639 C CA . VAL A 1 79 ? -9.334 3.619 -23.278 1.00 52.12 79 VAL A CA 1
ATOM 640 C C . VAL A 1 79 ? -9.452 4.813 -24.214 1.00 52.12 79 VAL A C 1
ATOM 642 O O . VAL A 1 79 ? -10.236 5.731 -23.956 1.00 52.12 79 VAL A O 1
ATOM 645 N N . GLU A 1 80 ? -8.595 4.871 -25.231 1.00 47.66 80 GLU A N 1
ATOM 646 C CA . GLU A 1 80 ? -8.831 5.742 -26.366 1.00 47.66 80 GLU A CA 1
ATOM 647 C C . GLU A 1 80 ? -10.184 5.295 -26.906 1.00 47.66 80 GLU A C 1
ATOM 649 O O . GLU A 1 80 ? -10.325 4.197 -27.446 1.00 47.66 80 GLU A O 1
ATOM 654 N N . HIS A 1 81 ? -11.223 6.087 -26.634 1.00 44.31 81 HIS A N 1
ATOM 655 C CA . HIS A 1 81 ? -12.513 5.884 -27.263 1.00 44.31 81 HIS A CA 1
ATOM 656 C C . HIS A 1 81 ? -12.236 6.010 -28.752 1.00 44.31 81 HIS A C 1
ATOM 658 O O . HIS A 1 81 ? -11.945 7.108 -29.229 1.00 44.31 81 HIS A O 1
ATOM 664 N N . GLY A 1 82 ? -12.223 4.869 -29.442 1.00 38.41 82 GLY A N 1
ATOM 665 C CA . GLY A 1 82 ? -11.933 4.815 -30.859 1.00 38.41 82 GLY A CA 1
ATOM 666 C C . GLY A 1 82 ? -12.760 5.867 -31.580 1.00 38.41 82 GLY A C 1
ATOM 667 O O . GLY A 1 82 ? -13.973 5.970 -31.380 1.00 38.41 82 GLY A O 1
ATOM 668 N N . THR A 1 83 ? -12.101 6.652 -32.423 1.00 37.28 83 THR A N 1
ATOM 669 C CA . THR A 1 83 ? -12.760 7.371 -33.504 1.00 37.28 83 THR A CA 1
ATOM 670 C C . THR A 1 83 ? -13.345 6.327 -34.451 1.00 37.28 83 THR A C 1
ATOM 672 O O . THR A 1 83 ? -12.740 5.919 -35.440 1.00 37.28 83 THR A O 1
ATOM 675 N N . ALA A 1 84 ? -14.530 5.836 -34.101 1.00 42.19 84 ALA A N 1
ATOM 676 C CA . ALA A 1 84 ? -15.360 5.092 -35.016 1.00 42.19 84 ALA A CA 1
ATOM 677 C C . ALA A 1 84 ? -15.798 6.041 -36.143 1.00 42.19 84 ALA A C 1
ATOM 679 O O . ALA A 1 84 ? -16.419 7.071 -35.900 1.00 42.19 84 ALA A O 1
ATOM 680 N N . GLU A 1 85 ? -15.472 5.616 -37.363 1.00 44.16 85 GLU A N 1
ATOM 681 C CA . GLU A 1 85 ? -16.043 6.019 -38.650 1.00 44.16 85 GLU A CA 1
ATOM 682 C C . GLU A 1 85 ? -15.548 7.319 -39.313 1.00 44.16 85 GLU A C 1
ATOM 684 O O . GLU A 1 85 ? -16.096 8.403 -39.151 1.00 44.16 85 GLU A O 1
ATOM 689 N N . LEU A 1 86 ? -14.648 7.137 -40.284 1.00 43.22 86 LEU A N 1
ATOM 690 C CA . LEU A 1 86 ? -14.899 7.642 -41.636 1.00 43.22 86 LEU A CA 1
ATOM 691 C C . LEU A 1 86 ? -14.964 6.444 -42.590 1.00 43.22 86 LEU A C 1
ATOM 693 O O . LEU A 1 86 ? -13.969 6.018 -43.175 1.00 43.22 86 LEU A O 1
ATOM 697 N N . ARG A 1 87 ? -16.170 5.885 -42.743 1.00 43.88 87 ARG A N 1
ATOM 698 C CA . ARG A 1 87 ? -16.537 5.149 -43.956 1.00 43.88 87 ARG A CA 1
ATOM 699 C C . ARG A 1 87 ? -16.421 6.127 -45.127 1.00 43.88 87 ARG A C 1
ATOM 701 O O . ARG A 1 87 ? -17.265 7.007 -45.269 1.00 43.88 87 ARG A O 1
ATOM 708 N N . SER A 1 88 ? -15.396 5.977 -45.962 1.00 42.53 88 SER A N 1
ATOM 709 C CA . SER A 1 88 ? -15.405 6.594 -47.289 1.00 42.53 88 SER A CA 1
ATOM 710 C C . SER A 1 88 ? -16.343 5.790 -48.184 1.00 42.53 88 SER A C 1
ATOM 712 O O . SER A 1 88 ? -16.067 4.641 -48.531 1.00 42.53 88 SER A O 1
ATOM 714 N N . ALA A 1 89 ? -17.489 6.386 -48.501 1.00 44.03 89 ALA A N 1
ATOM 715 C CA . ALA A 1 89 ? -18.362 5.955 -49.575 1.00 44.03 89 ALA A CA 1
ATOM 716 C C . ALA A 1 89 ? -17.885 6.569 -50.904 1.00 44.03 89 ALA A C 1
ATOM 718 O O . ALA A 1 89 ? -17.712 7.781 -50.994 1.00 44.03 89 ALA A O 1
ATOM 719 N N . GLY A 1 90 ? -17.772 5.726 -51.937 1.00 35.41 90 GLY A N 1
ATOM 720 C CA . GLY A 1 90 ? -17.641 6.104 -53.353 1.00 35.41 90 GLY A CA 1
ATOM 721 C C . GLY A 1 90 ? -16.213 5.965 -53.902 1.00 35.41 90 GLY A C 1
ATOM 722 O O . GLY A 1 90 ? -15.279 6.467 -53.300 1.00 35.41 90 GLY A O 1
ATOM 723 N N . GLN A 1 91 ? -15.945 5.322 -55.043 1.00 40.59 91 GLN A N 1
ATOM 724 C CA . GLN A 1 91 ? -16.798 4.981 -56.192 1.00 40.59 91 GLN A CA 1
ATOM 725 C C . GLN A 1 91 ? -16.071 3.959 -57.129 1.00 40.59 91 GLN A C 1
ATOM 727 O O . GLN A 1 91 ? -14.937 3.584 -56.834 1.00 40.59 91 GLN A O 1
ATOM 732 N N . PRO A 1 92 ? -16.717 3.445 -58.203 1.00 50.97 92 PRO A N 1
ATOM 733 C CA . PRO A 1 92 ? -16.505 2.103 -58.757 1.00 50.97 92 PRO A CA 1
ATOM 734 C C . PRO A 1 92 ? -15.403 2.015 -59.824 1.00 50.97 92 PRO A C 1
ATOM 736 O O . PRO A 1 92 ? -15.189 2.947 -60.594 1.00 50.97 92 PRO A O 1
ATOM 739 N N . GLY A 1 93 ? -14.765 0.845 -59.923 1.00 37.91 93 GLY A N 1
ATOM 740 C CA . GLY A 1 93 ? -13.780 0.515 -60.956 1.00 37.91 93 GLY A CA 1
ATOM 741 C C . GLY A 1 93 ? -14.161 -0.769 -61.685 1.00 37.91 93 GLY A C 1
ATOM 742 O O . GLY A 1 93 ? -14.171 -1.840 -61.091 1.00 37.91 93 GLY A O 1
ATOM 743 N N . ALA A 1 94 ? -14.520 -0.607 -62.953 1.00 36.84 94 ALA A N 1
ATOM 744 C CA . ALA A 1 94 ? -14.999 -1.583 -63.922 1.00 36.84 94 ALA A CA 1
ATOM 745 C C . ALA A 1 94 ? -14.314 -2.964 -63.923 1.00 36.84 94 ALA A C 1
ATOM 747 O O . ALA A 1 94 ? -13.091 -3.079 -63.926 1.00 36.84 94 ALA A O 1
ATOM 748 N N . ALA A 1 95 ? -15.137 -4.004 -64.080 1.00 45.28 95 ALA A N 1
ATOM 749 C CA . ALA A 1 95 ? -14.725 -5.239 -64.729 1.00 45.28 95 ALA A CA 1
ATOM 750 C C . ALA A 1 95 ? -14.544 -4.978 -66.233 1.00 45.28 95 ALA A C 1
ATOM 752 O O . ALA A 1 95 ? -15.423 -4.392 -66.868 1.00 45.28 95 ALA A O 1
ATOM 753 N N . VAL A 1 96 ? -13.435 -5.442 -66.806 1.00 41.72 96 VAL A N 1
ATOM 754 C CA . VAL A 1 96 ? -13.269 -5.609 -68.256 1.00 41.72 96 VAL A CA 1
ATOM 755 C C . VAL A 1 96 ? -12.729 -7.026 -68.491 1.00 41.72 96 VAL A C 1
ATOM 757 O O . VAL A 1 96 ? -11.838 -7.446 -67.750 1.00 41.72 96 VAL A O 1
ATOM 760 N N . PRO A 1 97 ? -13.292 -7.787 -69.447 1.00 41.81 97 PRO A N 1
ATOM 761 C CA . PRO A 1 97 ? -13.031 -9.212 -69.608 1.00 41.81 97 PRO A CA 1
ATOM 762 C C . PRO A 1 97 ? -11.890 -9.485 -70.593 1.00 41.81 97 PRO A C 1
ATOM 764 O O . PRO A 1 97 ? -11.692 -8.715 -71.531 1.00 41.81 97 PRO A O 1
ATOM 767 N N . THR A 1 98 ? -11.248 -10.641 -70.432 1.00 46.00 98 THR A N 1
ATOM 768 C CA . THR A 1 98 ? -10.868 -11.569 -71.516 1.00 46.00 98 THR A CA 1
ATOM 769 C C . THR A 1 98 ? -10.728 -12.961 -70.930 1.00 46.00 98 THR A C 1
ATOM 771 O O . THR A 1 98 ? -10.146 -13.052 -69.826 1.00 46.00 98 THR A O 1
#